Protein AF-A0A6I3U9L8-F1 (afdb_monomer_lite)

Secondary structure (DSSP, 8-state):
--TTSGGGT--HHHHHHHHHHHHS--EEEE-SS-EEEEPTTS----SEEEEETTEEEEE-TTSPBP-SEEEE-SS-EEEE-TTS-B-

Sequence (87 aa):
PYPYLAKWGISREQFKKDIESGLTEGNWKRNEVGWWWEEADGSYPKSQWKNIKGEWFYFDNRGYCFINKWFNDGKDWFYLDKRGAMV

Foldseek 3Di:
DCVPVVVVVQDPVNVVCCVVQVVDAWDWDDDPVAIATQGPVRDTDEQDWDDDPNFIWGAHRVRHTDEQDWDDNPDDIWGQYRVRTTD

Radius of gyration: 16.7 Å; chains: 1; bounding box: 22×35×50 Å

pLDDT: mean 86.41, std 14.97, range [51.16, 98.25]

InterPro domains:
  IPR018337 Cell wall/choline-binding repeat [PF01473] (48-64)
  IPR018337 Cell wall/choline-binding repeat [PF01473] (68-86)

Organism: Streptococcus pneumoniae (NCBI:txid1313)

Structure (mmCIF, N/CA/C/O backbone):
data_AF-A0A6I3U9L8-F1
#
_entry.id   AF-A0A6I3U9L8-F1
#
loop_
_atom_site.group_PDB
_atom_site.id
_atom_site.type_symbol
_atom_site.label_atom_id
_atom_site.label_alt_id
_atom_site.label_comp_id
_atom_site.label_asym_id
_atom_site.label_entity_id
_atom_site.label_seq_id
_atom_site.pdbx_PDB_ins_code
_atom_site.Cartn_x
_atom_site.Cartn_y
_atom_site.Cartn_z
_atom_site.occupancy
_atom_site.B_iso_or_equiv
_atom_site.auth_seq_id
_atom_site.auth_comp_id
_atom_site.auth_asym_id
_atom_site.auth_atom_id
_atom_site.pdbx_PDB_model_num
ATOM 1 N N . PRO A 1 1 ? -2.662 10.941 -35.688 1.00 51.16 1 PRO A N 1
ATOM 2 C CA . PRO A 1 1 ? -1.741 11.847 -34.959 1.00 51.16 1 PRO A CA 1
ATOM 3 C C . PRO A 1 1 ? -2.560 12.829 -34.116 1.00 51.16 1 PRO A C 1
ATOM 5 O O . PRO A 1 1 ? -3.514 13.388 -34.642 1.00 51.16 1 PRO A O 1
ATOM 8 N N . TYR A 1 2 ? -2.240 12.996 -32.832 1.00 53.03 2 TYR A N 1
ATOM 9 C CA . TYR A 1 2 ? -2.951 13.909 -31.925 1.00 53.03 2 TYR A CA 1
ATOM 10 C C . TYR A 1 2 ? -2.110 15.186 -31.708 1.00 53.03 2 TYR A C 1
ATOM 12 O O . TYR A 1 2 ? -1.445 15.317 -30.683 1.00 53.03 2 TYR A O 1
ATOM 20 N N . PRO A 1 3 ? -2.065 16.120 -32.682 1.00 58.34 3 PRO A N 1
ATOM 21 C CA . PRO A 1 3 ? -1.161 17.278 -32.675 1.00 58.34 3 PRO A CA 1
ATOM 22 C C . PRO A 1 3 ? -1.429 18.287 -31.546 1.00 58.34 3 PRO A C 1
ATOM 24 O O . PRO A 1 3 ? -0.589 19.140 -31.281 1.00 58.34 3 PRO A O 1
ATOM 27 N N . TYR A 1 4 ? -2.576 18.201 -30.866 1.00 58.12 4 TYR A N 1
ATOM 28 C CA . TYR A 1 4 ? -2.976 19.166 -29.841 1.00 58.12 4 TYR A CA 1
ATOM 29 C C . TYR A 1 4 ? -2.236 19.002 -28.501 1.00 58.12 4 TYR A C 1
ATOM 31 O O . TYR A 1 4 ? -2.141 19.970 -27.750 1.00 58.12 4 TYR A O 1
ATOM 39 N N . LEU A 1 5 ? -1.685 17.818 -28.201 1.00 56.53 5 LEU A N 1
ATOM 40 C CA . LEU A 1 5 ? -1.020 17.538 -26.916 1.00 56.53 5 LEU A CA 1
ATOM 41 C C . LEU A 1 5 ? 0.413 18.079 -26.847 1.00 56.53 5 LEU A C 1
ATOM 43 O O . LEU A 1 5 ? 0.849 18.544 -25.795 1.00 56.53 5 LEU A O 1
ATOM 47 N N . ALA A 1 6 ? 1.115 18.122 -27.983 1.00 60.31 6 ALA A N 1
ATOM 48 C CA . ALA A 1 6 ? 2.476 18.653 -28.062 1.00 60.31 6 ALA A CA 1
ATOM 49 C C . ALA A 1 6 ? 2.551 20.148 -27.694 1.00 60.31 6 ALA A C 1
ATOM 51 O O . ALA A 1 6 ? 3.566 20.604 -27.172 1.00 60.31 6 ALA A O 1
ATOM 52 N N . LYS A 1 7 ? 1.456 20.901 -27.894 1.00 67.56 7 LYS A N 1
ATOM 53 C CA . LYS A 1 7 ? 1.341 22.321 -27.509 1.00 67.56 7 LYS A CA 1
ATOM 54 C C . LYS A 1 7 ? 1.514 22.547 -25.999 1.00 67.56 7 LYS A C 1
ATOM 56 O O . LYS A 1 7 ? 1.888 23.640 -25.593 1.00 67.56 7 LYS A O 1
ATOM 61 N N . TRP A 1 8 ? 1.272 21.519 -25.188 1.00 63.66 8 TRP A N 1
ATOM 62 C CA . TRP A 1 8 ? 1.401 21.553 -23.730 1.00 63.66 8 TRP A CA 1
ATOM 63 C C . TRP A 1 8 ? 2.633 20.787 -23.220 1.00 63.66 8 TRP A C 1
ATOM 65 O O . TRP A 1 8 ? 2.733 20.515 -22.030 1.00 63.66 8 TRP A O 1
ATOM 75 N N . GLY A 1 9 ? 3.571 20.427 -24.106 1.00 69.62 9 GLY A N 1
ATOM 76 C CA . GLY A 1 9 ? 4.811 19.737 -23.733 1.00 69.62 9 GLY A CA 1
ATOM 77 C C . GLY A 1 9 ? 4.665 18.236 -23.463 1.00 69.62 9 GLY A C 1
ATOM 78 O O . GLY A 1 9 ? 5.625 17.603 -23.032 1.00 69.62 9 GLY A O 1
ATOM 79 N N . ILE A 1 10 ? 3.499 17.642 -23.736 1.00 70.44 10 ILE A N 1
ATOM 80 C CA . ILE A 1 10 ? 3.286 16.198 -23.587 1.00 70.44 10 ILE A CA 1
ATOM 81 C C . ILE A 1 10 ? 3.760 15.506 -24.869 1.00 70.44 10 ILE A C 1
ATOM 83 O O . ILE A 1 10 ? 3.188 15.704 -25.945 1.00 70.44 10 ILE A O 1
ATOM 87 N N . SER A 1 11 ? 4.824 14.705 -24.759 1.00 75.25 11 SER A N 1
ATOM 88 C CA . SER A 1 11 ? 5.349 13.927 -25.884 1.00 75.25 11 SER A CA 1
ATOM 89 C C . SER A 1 11 ? 4.416 12.771 -26.247 1.00 75.25 11 SER A C 1
ATOM 91 O O . SER A 1 11 ? 3.587 12.323 -25.452 1.00 75.25 11 SER A O 1
ATOM 93 N N . ARG A 1 12 ? 4.562 12.254 -27.470 1.00 73.50 12 ARG A N 1
ATOM 94 C CA . ARG A 1 12 ? 3.807 11.085 -27.941 1.00 73.50 12 ARG A CA 1
ATOM 95 C C . ARG A 1 12 ? 4.055 9.875 -27.045 1.00 73.50 12 ARG A C 1
ATOM 97 O O . ARG A 1 12 ? 3.133 9.116 -26.764 1.00 73.50 12 ARG A O 1
ATOM 104 N N . GLU A 1 13 ? 5.304 9.694 -26.649 1.00 72.50 13 GLU A N 1
ATOM 105 C CA . GLU A 1 13 ? 5.776 8.599 -25.818 1.00 72.50 13 GLU A CA 1
ATOM 106 C C . GLU A 1 13 ? 5.174 8.711 -24.416 1.00 72.50 13 GLU A C 1
ATOM 108 O O . GLU A 1 13 ? 4.678 7.715 -23.898 1.00 72.50 13 GLU A O 1
ATOM 113 N N . GLN A 1 14 ? 5.124 9.928 -23.857 1.00 67.38 14 GLN A N 1
ATOM 114 C CA . GLN A 1 14 ? 4.488 10.199 -22.570 1.00 67.38 14 GLN A CA 1
ATOM 115 C C . GLN A 1 14 ? 2.978 9.949 -22.633 1.00 67.38 14 GLN A C 1
ATOM 117 O O . GLN A 1 14 ? 2.461 9.198 -21.821 1.00 67.38 14 GLN A O 1
ATOM 122 N N . PHE A 1 15 ? 2.277 10.461 -23.650 1.00 73.81 15 PHE A N 1
ATOM 123 C CA . PHE A 1 15 ? 0.836 10.230 -23.800 1.00 73.81 15 PHE A CA 1
ATOM 124 C C . PHE A 1 15 ? 0.488 8.751 -24.001 1.00 73.81 15 PHE A C 1
ATOM 126 O O . PHE A 1 15 ? -0.473 8.253 -23.424 1.00 73.81 15 PHE A O 1
ATOM 133 N N . LYS A 1 16 ? 1.269 8.027 -24.813 1.00 71.06 16 LYS A N 1
ATOM 134 C CA . LYS A 1 16 ? 1.072 6.588 -25.003 1.00 71.06 16 LYS A CA 1
ATOM 135 C C . LYS A 1 16 ? 1.308 5.833 -23.695 1.00 71.06 16 LYS A C 1
ATOM 137 O O . LYS A 1 16 ? 0.491 4.987 -23.352 1.00 71.06 16 LYS A O 1
ATOM 142 N N . LYS A 1 17 ? 2.365 6.187 -22.955 1.00 67.44 17 LYS A N 1
ATOM 143 C CA . LYS A 1 17 ? 2.634 5.638 -21.626 1.00 67.44 17 LYS A CA 1
ATOM 144 C C . LYS A 1 17 ? 1.489 5.936 -20.664 1.00 67.44 17 LYS A C 1
ATOM 146 O O . LYS A 1 17 ? 1.090 5.014 -19.986 1.00 67.44 17 LYS A O 1
ATOM 151 N N . ASP A 1 18 ? 0.938 7.146 -20.643 1.00 66.69 18 ASP A N 1
ATOM 152 C CA . ASP A 1 18 ? -0.153 7.539 -19.738 1.00 66.69 18 ASP A CA 1
ATOM 153 C C . ASP A 1 18 ? -1.492 6.871 -20.091 1.00 66.69 18 ASP A C 1
ATOM 155 O O . ASP A 1 18 ? -2.277 6.544 -19.206 1.00 66.69 18 ASP A O 1
ATOM 159 N N . ILE A 1 19 ? -1.760 6.628 -21.378 1.00 67.12 19 ILE A N 1
ATOM 160 C CA . ILE A 1 19 ? -2.929 5.858 -21.825 1.00 67.12 19 ILE A CA 1
ATOM 161 C C . ILE A 1 19 ? -2.754 4.371 -21.489 1.00 67.12 19 ILE A C 1
ATOM 163 O O . ILE A 1 19 ? -3.681 3.751 -20.984 1.00 67.12 19 ILE A O 1
ATOM 167 N N . GLU A 1 20 ? -1.579 3.788 -21.734 1.00 61.22 20 GLU A N 1
ATOM 168 C CA . GLU A 1 20 ? -1.299 2.374 -21.440 1.00 61.22 20 GLU A CA 1
ATOM 169 C C . GLU A 1 20 ? -1.155 2.111 -19.928 1.00 61.22 20 GLU A C 1
ATOM 171 O O . GLU A 1 20 ? -1.643 1.095 -19.435 1.00 61.22 20 GLU A O 1
ATOM 176 N N . SER A 1 21 ? -0.559 3.036 -19.170 1.00 55.31 21 SER A N 1
ATOM 177 C CA . SER A 1 21 ? -0.439 2.984 -17.705 1.00 55.31 21 SER A CA 1
ATOM 178 C C . SER A 1 21 ? -1.761 3.309 -17.019 1.00 55.31 21 SER A C 1
ATOM 180 O O . SER A 1 21 ? -2.123 2.654 -16.052 1.00 55.31 21 SER A O 1
ATOM 182 N N . GLY A 1 22 ? -2.542 4.242 -17.570 1.00 52.75 22 GLY A N 1
ATOM 183 C CA . GLY A 1 22 ? -3.912 4.509 -17.138 1.00 52.75 22 GLY A CA 1
ATOM 184 C C . GLY A 1 22 ? -4.870 3.340 -17.391 1.00 52.75 22 GLY A C 1
ATOM 185 O O . GLY A 1 22 ? -5.916 3.265 -16.752 1.00 52.75 22 GLY A O 1
ATOM 186 N N . LEU A 1 23 ? -4.512 2.415 -18.293 1.00 54.91 23 LEU A N 1
ATOM 187 C CA . LEU A 1 23 ? -5.243 1.172 -18.569 1.00 54.91 23 LEU A CA 1
ATOM 188 C C . LEU A 1 23 ? -4.701 -0.045 -17.808 1.00 54.91 23 LEU A C 1
ATOM 190 O O . LEU A 1 23 ? -5.391 -1.061 -17.718 1.00 54.91 23 LEU A O 1
ATOM 194 N N . THR A 1 24 ? -3.482 0.025 -17.276 1.00 59.69 24 THR A N 1
ATOM 195 C CA . THR A 1 24 ? -2.885 -1.063 -16.501 1.00 59.69 24 THR A CA 1
ATOM 196 C C . THR A 1 24 ? -3.002 -0.736 -15.021 1.00 59.69 24 THR A C 1
ATOM 198 O O . THR A 1 24 ? -2.223 0.019 -14.450 1.00 59.69 24 THR A O 1
ATOM 201 N N . GLU A 1 25 ? -4.028 -1.302 -14.386 1.00 73.88 25 GLU A N 1
ATOM 202 C CA . GLU A 1 25 ? -4.143 -1.253 -12.931 1.00 73.88 25 GLU A CA 1
ATOM 203 C C . GLU A 1 25 ? -2.873 -1.851 -12.305 1.00 73.88 25 GLU A C 1
ATOM 205 O O . GLU A 1 25 ? -2.381 -2.900 -12.743 1.00 73.88 25 GLU A O 1
ATOM 210 N N . GLY A 1 26 ? -2.343 -1.187 -11.274 1.00 87.12 26 GLY A N 1
ATOM 211 C CA . GLY A 1 26 ? -1.315 -1.777 -10.423 1.00 87.12 26 GLY A CA 1
ATOM 212 C C . GLY A 1 26 ? -1.776 -3.111 -9.826 1.00 87.12 26 GLY A C 1
ATOM 213 O O . GLY A 1 26 ? -2.936 -3.515 -9.943 1.00 87.12 26 GLY A O 1
ATOM 214 N N . ASN A 1 27 ? -0.858 -3.836 -9.197 1.00 94.12 27 ASN A N 1
ATOM 215 C CA . ASN A 1 27 ? -1.144 -5.160 -8.662 1.00 94.12 27 ASN A CA 1
ATOM 216 C C . ASN A 1 27 ? -0.536 -5.361 -7.278 1.00 94.12 27 ASN A C 1
ATOM 218 O O . ASN A 1 27 ? 0.564 -4.901 -6.973 1.00 94.12 27 ASN A O 1
ATOM 222 N N . TRP A 1 28 ? -1.247 -6.126 -6.451 1.00 95.88 28 TRP A N 1
ATOM 223 C CA . TRP A 1 28 ? -0.733 -6.585 -5.169 1.00 95.88 28 TRP A CA 1
ATOM 224 C C . TRP A 1 28 ? 0.394 -7.595 -5.370 1.00 95.88 28 TRP A C 1
ATOM 226 O O . TRP A 1 28 ? 0.271 -8.562 -6.126 1.00 95.88 28 TRP A O 1
ATOM 236 N N . LYS A 1 29 ? 1.482 -7.394 -4.637 1.00 97.06 29 LYS A N 1
ATOM 237 C CA . LYS A 1 29 ? 2.644 -8.276 -4.590 1.00 97.06 29 LYS A CA 1
ATOM 238 C C . LYS A 1 29 ? 2.956 -8.629 -3.141 1.00 97.06 29 LYS A C 1
ATOM 240 O O . LYS A 1 29 ? 2.595 -7.891 -2.225 1.00 97.06 29 LYS A O 1
ATOM 245 N N . ARG A 1 30 ? 3.623 -9.765 -2.930 1.00 97.50 30 ARG A N 1
ATOM 246 C CA . ARG A 1 30 ? 3.983 -10.259 -1.598 1.00 97.50 30 ARG A CA 1
ATOM 247 C C . ARG A 1 30 ? 5.348 -10.927 -1.599 1.00 97.50 30 ARG A C 1
ATOM 249 O O . ARG A 1 30 ? 5.682 -11.661 -2.524 1.00 97.50 30 ARG A O 1
ATOM 256 N N . ASN A 1 31 ? 6.084 -10.728 -0.513 1.00 96.81 31 ASN A N 1
ATOM 257 C CA . ASN A 1 31 ? 7.273 -11.496 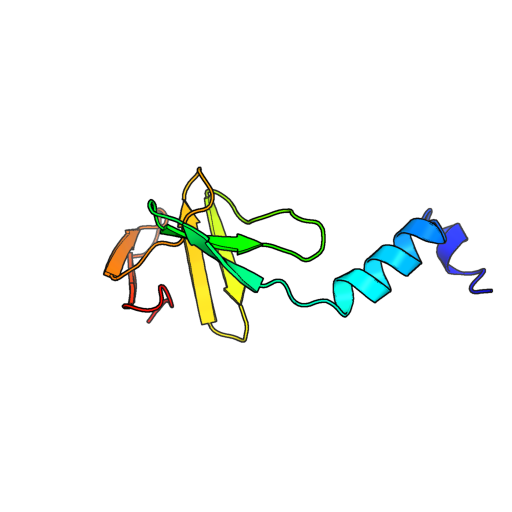-0.161 1.00 96.81 31 ASN A CA 1
ATOM 258 C C . ASN A 1 31 ? 7.199 -11.951 1.313 1.00 96.81 31 ASN A C 1
ATOM 260 O O . ASN A 1 31 ? 6.140 -11.897 1.942 1.00 96.81 31 ASN A O 1
ATOM 264 N N . GLU A 1 32 ? 8.319 -12.418 1.864 1.00 97.12 32 GLU A N 1
ATOM 265 C CA . GLU A 1 32 ? 8.416 -12.867 3.261 1.00 97.12 32 GLU A CA 1
ATOM 266 C C . GLU A 1 32 ? 8.151 -11.751 4.284 1.00 97.12 32 GLU A C 1
ATOM 268 O O . GLU A 1 32 ? 7.706 -12.032 5.394 1.00 97.12 32 GLU A O 1
ATOM 273 N N . VAL A 1 33 ? 8.392 -10.490 3.914 1.00 96.06 33 VAL A N 1
ATOM 274 C CA . VAL A 1 33 ? 8.243 -9.327 4.799 1.00 96.06 33 VAL A CA 1
ATOM 275 C C . VAL A 1 33 ? 6.801 -8.830 4.820 1.00 96.06 33 VAL A C 1
ATOM 277 O O . VAL A 1 33 ? 6.283 -8.491 5.882 1.00 96.06 33 VAL A O 1
ATOM 280 N N . GLY A 1 34 ? 6.136 -8.782 3.665 1.00 96.12 34 GLY A N 1
ATOM 281 C CA . GLY A 1 34 ? 4.771 -8.280 3.598 1.00 96.12 34 GLY A CA 1
ATOM 282 C C . GLY A 1 34 ? 4.237 -8.085 2.189 1.00 96.12 34 GLY A C 1
ATOM 283 O O . GLY A 1 34 ? 4.791 -8.576 1.204 1.00 96.12 34 GLY A O 1
ATOM 284 N N . TRP A 1 35 ? 3.121 -7.363 2.125 1.00 98.00 35 TRP A N 1
ATOM 285 C CA . TRP A 1 35 ? 2.435 -6.998 0.890 1.00 98.00 35 TRP A CA 1
ATOM 286 C C . TRP A 1 35 ? 2.814 -5.587 0.455 1.00 98.00 35 TRP A C 1
ATOM 288 O O . TRP A 1 35 ? 2.954 -4.717 1.308 1.00 98.00 35 TRP A O 1
ATOM 298 N N . TRP A 1 36 ? 2.921 -5.339 -0.847 1.00 98.19 36 TRP A N 1
ATOM 299 C CA . TRP A 1 36 ? 3.005 -3.991 -1.417 1.00 98.19 36 TRP A CA 1
ATOM 300 C C . TRP A 1 36 ? 2.128 -3.877 -2.662 1.00 98.19 36 TRP A C 1
ATOM 302 O O . TRP A 1 36 ? 1.744 -4.885 -3.262 1.00 98.19 36 TRP A O 1
ATOM 312 N N . TRP A 1 37 ? 1.806 -2.643 -3.038 1.00 97.06 37 TRP A N 1
ATOM 313 C CA . TRP A 1 37 ? 1.138 -2.337 -4.297 1.00 97.06 37 TRP A CA 1
ATOM 314 C C . TRP A 1 37 ? 2.174 -1.886 -5.319 1.00 97.06 37 TRP A C 1
ATOM 316 O O . TRP A 1 37 ? 2.878 -0.912 -5.077 1.00 97.06 37 TRP A O 1
ATOM 326 N N . GLU A 1 38 ? 2.283 -2.588 -6.439 1.00 95.50 38 GLU A N 1
ATOM 327 C CA . GLU A 1 38 ? 3.168 -2.218 -7.543 1.00 95.50 38 GLU A CA 1
ATOM 328 C C . GLU A 1 38 ? 2.335 -1.598 -8.664 1.00 95.50 38 GLU A C 1
ATOM 330 O O . GLU A 1 38 ? 1.457 -2.252 -9.226 1.00 95.50 38 GLU A O 1
ATOM 335 N N . GLU A 1 39 ? 2.588 -0.330 -8.966 1.00 91.81 39 GLU A N 1
ATOM 336 C CA . GLU A 1 39 ? 1.996 0.367 -10.103 1.00 91.81 39 GLU A CA 1
ATOM 337 C C . GLU A 1 39 ? 2.536 -0.207 -11.419 1.00 91.81 39 GLU A C 1
ATOM 339 O O . GLU A 1 39 ? 3.594 -0.837 -11.466 1.00 91.81 39 GLU A O 1
ATOM 344 N N . ALA A 1 40 ? 1.834 0.033 -12.524 1.00 86.62 40 ALA A N 1
ATOM 345 C CA . ALA A 1 40 ? 2.232 -0.495 -13.828 1.00 86.62 40 ALA A CA 1
ATOM 346 C C . ALA A 1 40 ? 3.611 -0.016 -14.315 1.00 86.62 40 ALA A C 1
ATOM 348 O O . ALA A 1 40 ? 4.263 -0.697 -15.105 1.00 86.62 40 ALA A O 1
ATOM 349 N N . ASP A 1 41 ? 4.072 1.144 -13.842 1.00 83.38 41 ASP A N 1
ATOM 350 C CA . ASP A 1 41 ? 5.410 1.663 -14.131 1.00 83.38 41 ASP A CA 1
ATOM 351 C C . ASP A 1 41 ? 6.502 1.103 -13.198 1.00 83.38 41 ASP A C 1
ATOM 353 O O . ASP A 1 41 ? 7.658 1.520 -13.285 1.00 83.38 41 ASP A O 1
ATOM 357 N N . GLY A 1 42 ? 6.145 0.159 -12.320 1.00 88.38 42 GLY A N 1
ATOM 358 C CA . GLY A 1 42 ? 7.020 -0.456 -11.324 1.00 88.38 42 GLY A CA 1
ATOM 359 C C . GLY A 1 42 ? 7.230 0.392 -10.068 1.00 88.38 42 GLY A C 1
ATOM 360 O O . GLY A 1 42 ? 7.945 -0.033 -9.157 1.00 88.38 42 GLY A O 1
ATOM 361 N N . SER A 1 43 ? 6.639 1.588 -9.993 1.00 92.62 43 SER A N 1
ATOM 362 C CA . SER A 1 43 ? 6.648 2.382 -8.767 1.00 92.62 43 SER A CA 1
ATOM 363 C C . SER A 1 43 ? 5.711 1.780 -7.716 1.00 92.62 43 SER A C 1
ATOM 365 O O . SER A 1 43 ? 4.878 0.923 -7.999 1.00 92.62 43 SER A O 1
ATOM 367 N N . TYR A 1 44 ? 5.880 2.183 -6.460 1.00 96.12 44 TYR A N 1
ATOM 368 C CA . TYR A 1 44 ? 5.055 1.699 -5.357 1.00 96.12 44 TYR A CA 1
ATOM 369 C C . TYR A 1 44 ? 4.954 2.764 -4.259 1.00 96.12 44 TYR A C 1
ATOM 371 O O . TYR A 1 44 ? 5.894 3.547 -4.069 1.00 96.12 44 TYR A O 1
ATOM 379 N N . PRO A 1 45 ? 3.819 2.834 -3.540 1.00 96.50 45 PRO A N 1
ATOM 380 C CA . PRO A 1 45 ? 3.591 3.845 -2.521 1.00 96.50 45 PRO A CA 1
ATOM 381 C C . PRO A 1 45 ? 4.501 3.643 -1.305 1.00 96.50 45 PRO A C 1
ATOM 383 O O . PRO A 1 45 ? 4.756 2.513 -0.900 1.00 96.50 45 PRO A O 1
ATOM 386 N N . LYS A 1 46 ? 4.967 4.746 -0.704 1.00 97.88 46 LYS A N 1
ATOM 387 C CA . LYS A 1 46 ? 5.771 4.750 0.530 1.00 97.88 46 LYS A CA 1
ATOM 388 C C . LYS A 1 46 ? 5.321 5.873 1.452 1.00 97.88 46 LYS A C 1
ATOM 390 O O . LYS A 1 46 ? 5.155 6.995 0.983 1.00 97.88 46 LYS A O 1
ATOM 395 N N . SER A 1 47 ? 5.175 5.581 2.741 1.00 96.88 47 SER A N 1
ATOM 396 C CA . SER A 1 47 ? 4.749 6.537 3.777 1.00 96.88 47 SER A CA 1
ATOM 397 C C . SER A 1 47 ? 3.492 7.323 3.393 1.00 96.88 47 SER A C 1
ATOM 399 O O . SER A 1 47 ? 3.428 8.535 3.594 1.00 96.88 47 SER A O 1
ATOM 401 N N . GLN A 1 48 ? 2.517 6.655 2.776 1.00 96.88 48 GLN A N 1
ATOM 402 C CA . GLN A 1 48 ? 1.321 7.324 2.277 1.00 96.88 48 GLN A CA 1
ATOM 403 C C . GLN A 1 48 ? 0.104 6.407 2.237 1.00 96.88 48 GLN A C 1
ATOM 405 O O . GLN A 1 48 ? 0.215 5.183 2.117 1.00 96.88 48 GLN A O 1
ATOM 410 N N . TRP A 1 49 ? -1.062 7.046 2.277 1.00 96.69 49 TRP A N 1
ATOM 411 C CA . TRP A 1 49 ? -2.343 6.435 1.968 1.00 96.69 49 TRP A CA 1
ATOM 412 C C . TRP A 1 49 ? -2.507 6.251 0.459 1.00 96.69 49 TRP A C 1
ATOM 414 O O . TRP A 1 49 ? -2.129 7.114 -0.334 1.00 96.69 49 TRP A O 1
ATOM 424 N N . LYS A 1 50 ? -3.133 5.150 0.058 1.00 95.31 50 LYS A N 1
ATOM 425 C CA . LYS A 1 50 ? -3.520 4.885 -1.326 1.00 95.31 50 LYS A CA 1
ATOM 426 C C . LYS A 1 50 ? -4.924 4.304 -1.356 1.00 95.31 50 LYS A C 1
ATOM 428 O O . LYS A 1 50 ? -5.219 3.349 -0.640 1.00 95.31 50 LYS A O 1
ATOM 433 N N . ASN A 1 51 ? -5.767 4.868 -2.215 1.00 94.56 51 ASN A N 1
ATOM 434 C CA . ASN A 1 51 ? -7.049 4.268 -2.539 1.00 94.56 51 ASN A CA 1
ATOM 435 C C . ASN A 1 51 ? -6.854 3.242 -3.659 1.00 94.56 51 ASN A C 1
ATOM 437 O O . ASN A 1 51 ? -6.333 3.575 -4.726 1.00 94.56 51 ASN A O 1
ATOM 441 N N . ILE A 1 52 ? -7.248 2.001 -3.398 1.00 92.75 52 ILE A N 1
ATOM 442 C CA . ILE A 1 52 ? -7.196 0.891 -4.344 1.00 92.75 52 ILE A CA 1
ATOM 443 C C . ILE A 1 52 ? -8.607 0.317 -4.401 1.00 92.75 52 ILE A C 1
ATOM 445 O O . ILE A 1 52 ? -9.098 -0.239 -3.423 1.00 92.75 52 ILE A O 1
ATOM 449 N N . LYS A 1 53 ? -9.275 0.476 -5.548 1.00 89.56 53 LYS A N 1
ATOM 450 C CA . LYS A 1 53 ? -10.635 -0.044 -5.796 1.00 89.56 53 LYS A CA 1
ATOM 451 C C . LYS A 1 53 ? -11.673 0.401 -4.751 1.00 89.56 53 LYS A C 1
ATOM 453 O O . LYS A 1 53 ? -12.567 -0.361 -4.403 1.00 89.56 53 LYS A O 1
ATOM 458 N N . GLY A 1 54 ? -11.568 1.641 -4.270 1.00 91.56 54 GLY A N 1
ATOM 459 C CA . GLY A 1 54 ? -12.503 2.218 -3.300 1.00 91.56 54 GLY A CA 1
ATOM 460 C C . GLY A 1 54 ? -12.139 1.965 -1.835 1.00 91.56 54 GLY A C 1
ATOM 461 O O . GLY A 1 54 ? -12.698 2.629 -0.968 1.00 91.56 54 GLY A O 1
ATOM 462 N N . GLU A 1 55 ? -11.164 1.104 -1.546 1.00 95.69 55 GLU A N 1
ATOM 463 C CA . GLU A 1 55 ? -10.658 0.853 -0.192 1.00 95.69 55 GLU A CA 1
ATOM 464 C C . GLU A 1 55 ? -9.337 1.607 0.043 1.00 95.69 55 GLU A C 1
ATOM 466 O O . GLU A 1 55 ? -8.530 1.782 -0.873 1.00 95.69 55 GLU A O 1
ATOM 471 N N . TRP A 1 56 ? -9.115 2.084 1.270 1.00 96.62 56 TRP A N 1
ATOM 472 C CA . TRP A 1 56 ? -7.900 2.814 1.645 1.00 96.62 56 TRP A CA 1
ATOM 473 C C . TRP A 1 56 ? -6.888 1.902 2.330 1.00 96.62 56 TRP A C 1
ATOM 475 O O . TRP A 1 56 ? -7.231 1.179 3.260 1.00 96.62 56 TRP A O 1
ATOM 485 N N . PHE A 1 57 ? -5.633 1.990 1.896 1.00 97.62 57 PHE A N 1
ATOM 486 C CA . PHE A 1 57 ? -4.503 1.225 2.420 1.00 97.62 57 PHE A CA 1
ATOM 487 C C . PHE A 1 57 ? -3.367 2.184 2.771 1.00 97.62 57 PHE A C 1
AT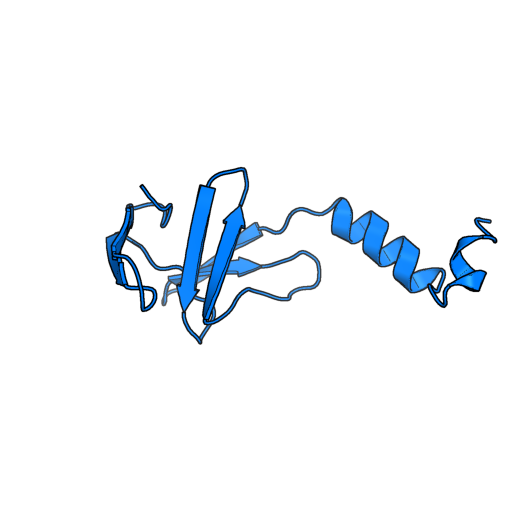OM 489 O O . PHE A 1 57 ? -3.134 3.151 2.043 1.00 97.62 57 PHE A O 1
ATOM 496 N N . TYR A 1 58 ? -2.644 1.919 3.858 1.00 98.00 58 TYR A N 1
ATOM 497 C CA . TYR A 1 58 ? -1.462 2.699 4.230 1.00 98.00 58 TYR A CA 1
ATOM 498 C C . TYR A 1 58 ? -0.187 1.8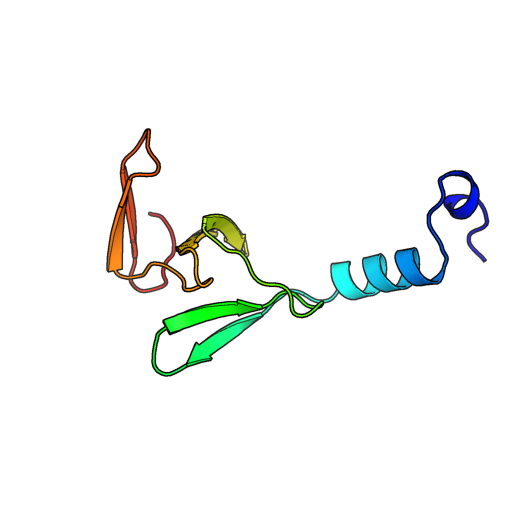79 4.062 1.00 98.00 58 TYR A C 1
ATOM 500 O O . TYR A 1 58 ? -0.119 0.726 4.497 1.00 98.00 58 TYR A O 1
ATOM 508 N N . PHE A 1 59 ? 0.833 2.501 3.474 1.00 97.94 59 PHE A N 1
ATOM 509 C CA . PHE A 1 59 ? 2.129 1.885 3.212 1.00 97.94 59 PH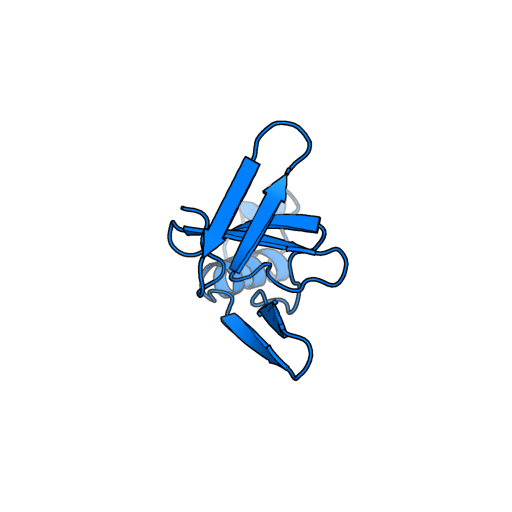E A CA 1
ATOM 510 C C . PHE A 1 59 ? 3.226 2.535 4.049 1.00 97.94 59 PHE A C 1
ATOM 512 O O . PHE A 1 59 ? 3.290 3.759 4.170 1.00 97.94 59 PHE A O 1
ATOM 519 N N . ASP A 1 60 ? 4.110 1.714 4.611 1.00 96.94 60 ASP A N 1
ATOM 520 C CA . ASP A 1 60 ? 5.255 2.174 5.390 1.00 96.94 60 ASP A CA 1
ATOM 521 C C . ASP A 1 60 ? 6.341 2.828 4.514 1.00 96.94 60 ASP A C 1
ATOM 523 O O . ASP A 1 60 ? 6.218 2.945 3.293 1.00 96.94 60 ASP A O 1
ATOM 527 N N . ASN A 1 61 ? 7.438 3.265 5.132 1.00 97.31 61 ASN A N 1
ATOM 528 C CA . ASN A 1 61 ? 8.543 3.916 4.423 1.00 97.31 61 ASN A CA 1
ATOM 529 C C . ASN A 1 61 ? 9.303 2.994 3.448 1.00 97.31 61 ASN A C 1
ATOM 531 O O . ASN A 1 61 ? 10.029 3.481 2.579 1.00 97.31 61 ASN A O 1
ATOM 535 N N . ARG A 1 62 ? 9.144 1.675 3.575 1.00 97.50 62 ARG A N 1
ATOM 536 C CA . ARG A 1 62 ? 9.703 0.656 2.678 1.00 97.50 62 ARG A CA 1
ATOM 537 C C . ARG A 1 62 ? 8.706 0.245 1.597 1.00 97.50 62 ARG A C 1
ATOM 539 O O . ARG A 1 62 ? 9.116 -0.410 0.644 1.00 97.50 62 ARG A O 1
ATOM 546 N N . GLY A 1 63 ? 7.453 0.675 1.715 1.00 97.50 63 GLY A N 1
ATOM 547 C CA . GLY A 1 63 ? 6.360 0.388 0.800 1.00 97.50 63 GLY A CA 1
ATOM 548 C C . GLY A 1 63 ? 5.539 -0.844 1.164 1.00 97.50 63 GLY A C 1
ATOM 549 O O . GLY A 1 63 ? 4.786 -1.323 0.323 1.00 97.50 63 GLY A O 1
ATOM 550 N N . TYR A 1 64 ? 5.658 -1.366 2.387 1.00 98.25 64 TYR A N 1
ATOM 551 C CA . TYR A 1 64 ? 4.830 -2.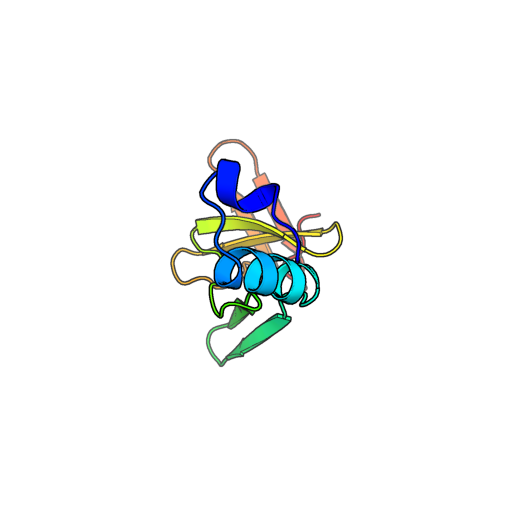478 2.849 1.00 98.25 64 TYR A CA 1
ATOM 552 C C . TYR A 1 64 ? 3.512 -1.986 3.447 1.00 98.25 64 TYR A C 1
ATOM 554 O O . TYR A 1 64 ? 3.475 -1.036 4.228 1.00 98.25 64 TYR A O 1
ATOM 562 N N . CYS A 1 65 ? 2.424 -2.659 3.090 1.00 97.94 65 CYS A N 1
ATOM 563 C CA . CYS A 1 65 ? 1.082 -2.377 3.574 1.00 97.94 65 CYS A CA 1
ATOM 564 C C . CYS A 1 65 ? 0.953 -2.729 5.057 1.00 97.94 65 CYS A C 1
ATOM 566 O O . CYS A 1 65 ? 1.347 -3.813 5.497 1.00 97.94 65 CYS A O 1
ATOM 568 N N . PHE A 1 66 ? 0.338 -1.836 5.824 1.00 97.88 66 PHE A N 1
ATOM 569 C CA . PHE A 1 66 ? -0.097 -2.134 7.183 1.00 97.88 66 PHE A CA 1
ATOM 570 C C . PHE A 1 66 ? -1.292 -3.091 7.167 1.00 97.88 66 PHE A C 1
ATOM 572 O O . PHE A 1 66 ? -2.227 -2.915 6.397 1.00 97.88 66 PHE A O 1
ATOM 579 N N . ILE A 1 67 ? -1.239 -4.128 8.006 1.00 97.44 67 ILE A N 1
ATOM 580 C CA . ILE A 1 67 ? -2.253 -5.186 8.102 1.00 97.44 67 ILE A CA 1
ATOM 581 C C . ILE A 1 67 ? -2.461 -5.522 9.578 1.00 97.44 67 ILE A C 1
ATOM 583 O O . ILE A 1 67 ? -1.484 -5.617 10.325 1.00 97.44 67 ILE A O 1
ATOM 587 N N . ASN A 1 68 ? -3.715 -5.737 9.984 1.00 97.00 68 ASN A N 1
ATOM 588 C CA . ASN A 1 68 ? -4.115 -6.110 11.347 1.00 97.00 68 ASN A CA 1
ATOM 589 C C . ASN A 1 68 ? -3.537 -5.191 12.433 1.00 97.00 68 ASN A C 1
ATOM 591 O O . ASN A 1 68 ? -3.051 -5.660 13.466 1.00 97.00 68 ASN A O 1
ATOM 595 N N . LYS A 1 69 ? -3.564 -3.875 12.213 1.00 96.19 69 LYS A N 1
ATOM 596 C CA . LYS A 1 69 ? -3.011 -2.922 13.180 1.00 96.19 69 LYS A CA 1
ATOM 597 C C . LYS A 1 69 ? -3.729 -1.587 13.180 1.00 96.19 69 LYS A C 1
ATOM 599 O O . LYS A 1 69 ? -4.245 -1.132 12.165 1.00 96.19 69 LYS A O 1
ATOM 604 N N . TRP A 1 70 ? -3.668 -0.941 14.336 1.00 96.62 70 TRP A N 1
ATOM 605 C CA . TRP A 1 70 ? -3.981 0.470 14.469 1.00 96.62 70 TRP A CA 1
ATOM 606 C C . TRP A 1 70 ? -2.846 1.320 13.895 1.00 96.62 70 TRP A C 1
ATOM 608 O O . TRP A 1 70 ? -1.661 1.018 14.080 1.00 96.62 70 TRP A O 1
ATOM 618 N N . PHE A 1 71 ? -3.218 2.387 13.203 1.00 95.69 71 PHE A N 1
ATOM 619 C CA . PHE A 1 71 ? -2.321 3.391 12.663 1.00 95.69 71 PHE A CA 1
ATOM 620 C C . PHE A 1 71 ? -2.844 4.779 13.023 1.00 95.69 71 PHE A C 1
ATOM 622 O O . PHE A 1 71 ? -4.023 5.066 12.842 1.00 95.69 71 PHE A O 1
ATOM 629 N N . ASN A 1 72 ? -1.962 5.624 13.547 1.00 95.94 72 ASN A N 1
ATOM 630 C CA . ASN A 1 72 ? -2.241 7.034 13.763 1.00 95.94 72 ASN A CA 1
ATOM 631 C C . ASN A 1 72 ? -1.495 7.833 12.696 1.00 95.94 72 ASN A C 1
ATOM 633 O O . ASN A 1 72 ? -0.272 7.715 12.598 1.00 95.94 72 ASN A O 1
ATOM 637 N N . ASP A 1 73 ? -2.215 8.630 11.913 1.00 91.56 73 ASP A N 1
ATOM 638 C CA . ASP A 1 73 ? -1.632 9.430 10.828 1.00 91.56 73 ASP A CA 1
ATOM 639 C C . ASP A 1 73 ? -1.117 10.808 11.289 1.00 91.56 73 ASP A C 1
ATOM 641 O O . ASP A 1 73 ? -0.751 11.649 10.471 1.00 91.56 73 ASP A O 1
ATOM 645 N N . GLY A 1 74 ? -1.079 11.040 12.603 1.00 92.19 74 GLY A N 1
ATOM 646 C CA . GLY A 1 74 ? -0.766 12.320 13.234 1.00 92.19 74 GLY A CA 1
ATOM 647 C C . GLY A 1 74 ? -2.003 13.125 13.629 1.00 92.19 74 GLY A C 1
ATOM 648 O O . GLY A 1 74 ? -1.872 14.072 14.406 1.00 92.19 74 GLY A O 1
ATOM 649 N N . LYS A 1 75 ? -3.194 12.752 13.146 1.00 93.75 75 LYS A N 1
ATOM 650 C CA . LYS A 1 75 ? -4.452 13.423 13.478 1.00 93.75 75 LYS A CA 1
ATOM 651 C C . LYS A 1 75 ? -5.470 12.459 14.069 1.00 93.75 75 LYS A C 1
ATOM 653 O O . LYS A 1 75 ? -5.960 12.693 15.170 1.00 93.75 75 LYS A O 1
ATOM 658 N N . ASP A 1 76 ? -5.740 11.372 13.361 1.00 95.62 76 ASP A N 1
ATOM 659 C CA . ASP A 1 76 ? -6.807 10.431 13.676 1.00 95.62 76 ASP A CA 1
ATOM 660 C C . ASP A 1 76 ? -6.251 9.001 13.794 1.00 95.62 76 ASP A C 1
ATOM 662 O O . ASP A 1 76 ? -5.133 8.694 13.367 1.00 95.62 76 ASP A O 1
ATOM 666 N N . TRP A 1 77 ? -7.016 8.118 14.439 1.00 96.06 77 TRP A N 1
ATOM 667 C CA . TRP A 1 77 ? -6.692 6.695 14.550 1.00 96.06 77 TRP A CA 1
ATOM 668 C C . TRP A 1 77 ? -7.521 5.882 13.566 1.00 96.06 77 TRP A C 1
ATOM 670 O O . TRP A 1 77 ? -8.743 5.991 13.531 1.00 96.06 77 TRP A O 1
ATOM 680 N N . PHE A 1 78 ? -6.845 5.001 12.840 1.00 96.31 78 PHE A N 1
ATOM 681 C CA . PHE A 1 78 ? -7.427 4.127 11.833 1.00 96.31 78 PHE A CA 1
ATOM 682 C C . PHE A 1 78 ? -7.074 2.681 12.146 1.00 96.31 78 PHE A C 1
ATOM 684 O O . PHE A 1 78 ? -5.941 2.388 12.537 1.00 96.31 78 PHE A O 1
ATOM 691 N N . TYR A 1 79 ? -8.018 1.765 11.951 1.00 97.62 79 TYR A N 1
ATOM 692 C CA . TYR A 1 79 ? -7.732 0.338 12.020 1.00 97.62 79 TYR A CA 1
ATOM 693 C C . TYR A 1 79 ? -7.610 -0.229 10.611 1.00 97.62 79 TYR A C 1
ATOM 695 O O . TYR A 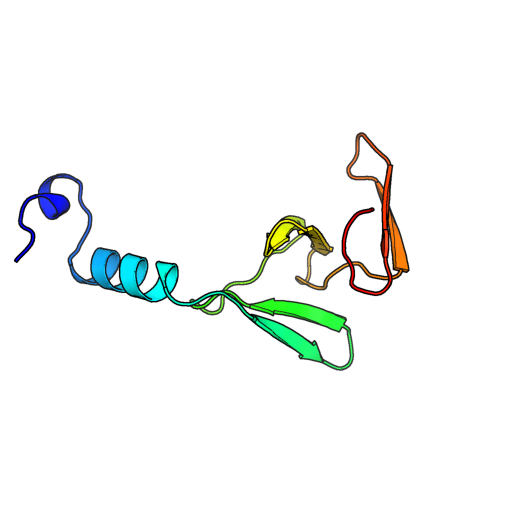1 79 ? -8.498 -0.033 9.785 1.00 97.62 79 TYR A O 1
ATOM 703 N N . LEU A 1 80 ? -6.499 -0.915 10.334 1.00 97.62 80 LEU A N 1
ATOM 704 C CA . LEU A 1 80 ? -6.302 -1.621 9.072 1.00 97.62 80 LEU A CA 1
ATOM 705 C C . LEU A 1 80 ? -6.559 -3.106 9.315 1.00 97.62 80 LEU A C 1
ATOM 707 O O . LEU A 1 80 ? -5.887 -3.727 10.146 1.00 97.62 80 LEU A O 1
ATOM 711 N N . ASP A 1 81 ? -7.540 -3.660 8.604 1.00 97.69 81 ASP A N 1
ATOM 712 C CA . ASP A 1 81 ? -8.021 -5.027 8.792 1.00 97.69 81 ASP A CA 1
ATOM 713 C C . ASP A 1 81 ? -7.012 -6.091 8.299 1.00 97.69 81 ASP A C 1
ATOM 715 O O . ASP A 1 81 ? -5.866 -5.808 7.937 1.00 97.69 81 ASP A O 1
ATOM 719 N N . LYS A 1 82 ? -7.441 -7.358 8.253 1.00 96.62 82 LYS A N 1
ATOM 720 C CA . LYS A 1 82 ? -6.623 -8.492 7.778 1.00 96.62 82 LYS A CA 1
ATOM 721 C C . LYS A 1 82 ? -6.214 -8.424 6.304 1.00 96.62 82 LYS A C 1
ATOM 723 O O . LYS A 1 82 ? -5.332 -9.172 5.891 1.00 96.62 82 LYS A O 1
ATOM 728 N N . ARG A 1 83 ? -6.882 -7.585 5.514 1.00 95.31 83 ARG A N 1
ATOM 729 C CA . ARG A 1 83 ? -6.566 -7.288 4.112 1.00 95.31 83 ARG A CA 1
ATOM 730 C C . ARG A 1 83 ? -5.684 -6.039 4.003 1.00 95.31 83 ARG A C 1
ATOM 732 O O . ARG A 1 83 ? -5.142 -5.789 2.935 1.00 95.31 83 ARG A O 1
ATOM 739 N N . GLY A 1 84 ? -5.535 -5.288 5.095 1.00 96.19 84 GLY A N 1
ATOM 740 C CA . GLY A 1 84 ? -4.894 -3.978 5.141 1.00 96.19 84 GLY A CA 1
ATOM 741 C C . GLY A 1 84 ? -5.829 -2.828 4.774 1.00 96.19 84 GLY A C 1
ATOM 742 O O . GLY A 1 84 ? -5.374 -1.691 4.691 1.00 96.19 84 GLY A O 1
ATOM 743 N N . ALA A 1 85 ? -7.115 -3.107 4.555 1.00 97.31 85 ALA A N 1
ATOM 744 C CA . ALA A 1 85 ? -8.096 -2.082 4.242 1.00 97.31 85 ALA A CA 1
ATOM 745 C C . ALA A 1 85 ? -8.485 -1.336 5.524 1.00 97.31 85 ALA A C 1
ATOM 747 O O . ALA A 1 85 ? -8.702 -1.951 6.572 1.00 97.31 85 ALA A O 1
ATOM 748 N N . MET A 1 86 ? -8.573 -0.013 5.432 1.00 96.56 86 MET A N 1
ATOM 749 C CA . MET A 1 86 ? -9.113 0.846 6.482 1.00 96.56 86 MET A CA 1
ATOM 750 C C . MET A 1 86 ? -10.603 0.560 6.692 1.00 96.56 86 MET A C 1
ATOM 752 O O . MET A 1 86 ? -11.357 0.514 5.716 1.00 96.56 86 MET A O 1
ATOM 756 N N . VAL A 1 87 ? -11.005 0.399 7.956 1.00 93.44 87 VAL A N 1
ATOM 757 C CA . VAL A 1 87 ? -12.402 0.196 8.389 1.00 93.44 87 VAL A CA 1
ATOM 758 C C . VAL A 1 87 ? -12.924 1.333 9.252 1.00 93.44 87 VAL A C 1
ATOM 760 O O . VAL A 1 87 ? -12.096 2.005 9.910 1.00 93.44 87 VAL A O 1
#